Protein AF-A0A1M6QEH0-F1 (afdb_monomer_lite)

Foldseek 3Di:
DPVVLVVVLVVLLVVLVCCLVVVNDDVVDDLVVSLVVLVVSVVPPDDDPVSVVSSVVSNVVSCVSVCPPPD

pLDDT: mean 75.55, std 11.0, range [48.38, 87.31]

Radius of gyration: 12.67 Å; chains: 1; bounding box: 30×28×36 Å

Sequence (71 aa):
MNILIDQDIAHISRVMRLSSYGELGDPHLSTHYWRQRLNALLDYDHLTQAQLRAVDGLLLELDELTDDSPY

Structure (mmCIF, N/CA/C/O backbone):
data_AF-A0A1M6QEH0-F1
#
_entry.id   AF-A0A1M6QEH0-F1
#
loop_
_atom_site.group_PDB
_atom_site.id
_atom_site.type_symbol
_atom_site.label_atom_id
_atom_site.label_alt_id
_atom_site.label_comp_id
_atom_site.label_asym_id
_atom_site.label_entity_id
_atom_site.label_seq_id
_atom_site.pdbx_PDB_ins_code
_atom_site.Cartn_x
_atom_site.Cartn_y
_atom_site.Cartn_z
_atom_site.occupancy
_atom_site.B_iso_or_equiv
_atom_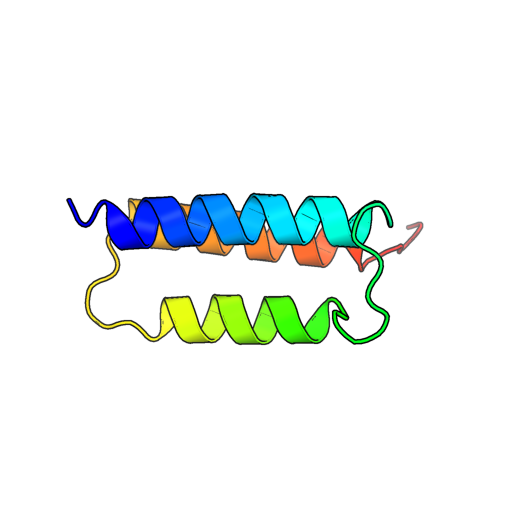site.auth_seq_id
_atom_site.auth_comp_id
_atom_site.auth_asym_id
_atom_site.auth_atom_id
_atom_site.pdbx_PDB_model_num
ATOM 1 N N . MET A 1 1 ? -2.296 -4.311 14.356 1.00 52.66 1 MET A N 1
ATOM 2 C CA . MET A 1 1 ? -1.009 -4.113 13.657 1.00 52.66 1 MET A CA 1
ATOM 3 C C . MET A 1 1 ? -0.650 -5.425 12.974 1.00 52.66 1 MET A C 1
ATOM 5 O O . MET A 1 1 ? -0.171 -6.333 13.641 1.00 52.66 1 MET A O 1
ATOM 9 N N . ASN A 1 2 ? -1.001 -5.592 11.698 1.00 64.06 2 ASN A N 1
ATOM 10 C CA . ASN A 1 2 ? -0.756 -6.846 10.985 1.00 64.06 2 ASN A CA 1
ATOM 11 C C . ASN A 1 2 ? 0.625 -6.784 10.317 1.00 64.06 2 ASN A C 1
ATOM 13 O O . ASN A 1 2 ? 0.751 -6.385 9.163 1.00 64.06 2 ASN A O 1
ATOM 17 N N . ILE A 1 3 ? 1.656 -7.115 11.097 1.00 74.75 3 ILE A N 1
ATOM 18 C CA . ILE A 1 3 ? 3.076 -7.081 10.706 1.00 74.75 3 ILE A CA 1
ATOM 19 C C . ILE A 1 3 ? 3.386 -7.854 9.417 1.00 74.75 3 ILE A C 1
ATOM 21 O O . ILE A 1 3 ? 4.338 -7.510 8.730 1.00 74.75 3 ILE A O 1
ATOM 25 N N . LEU A 1 4 ? 2.583 -8.870 9.080 1.00 79.25 4 LEU A N 1
ATOM 26 C CA . LEU A 1 4 ? 2.740 -9.669 7.864 1.00 79.25 4 LEU A CA 1
ATOM 27 C C . LEU A 1 4 ? 2.436 -8.859 6.607 1.00 79.25 4 LEU A C 1
ATOM 29 O O . LEU A 1 4 ? 3.203 -8.911 5.660 1.00 79.25 4 LEU A O 1
ATOM 33 N N . ILE A 1 5 ? 1.357 -8.076 6.618 1.00 79.06 5 ILE A N 1
ATOM 34 C CA . ILE A 1 5 ? 0.958 -7.259 5.467 1.00 79.06 5 ILE A CA 1
ATOM 35 C C . ILE A 1 5 ? 1.931 -6.094 5.268 1.00 79.06 5 ILE A C 1
ATOM 37 O O . ILE A 1 5 ? 2.258 -5.753 4.142 1.00 79.06 5 ILE A O 1
ATOM 41 N N . ASP A 1 6 ? 2.423 -5.498 6.356 1.00 80.44 6 ASP A N 1
ATOM 42 C CA . ASP A 1 6 ? 3.448 -4.449 6.272 1.00 80.44 6 ASP A CA 1
ATOM 43 C C . ASP A 1 6 ? 4.753 -4.984 5.654 1.00 80.44 6 ASP A C 1
ATOM 45 O O . ASP A 1 6 ? 5.310 -4.379 4.738 1.00 80.44 6 ASP A O 1
ATOM 49 N N . GLN A 1 7 ? 5.179 -6.182 6.076 1.00 82.81 7 GLN A N 1
ATOM 50 C CA . GLN A 1 7 ? 6.299 -6.891 5.456 1.00 82.81 7 GLN A CA 1
ATOM 51 C C . GLN A 1 7 ? 6.031 -7.249 3.997 1.00 82.81 7 GLN A C 1
ATOM 53 O O . GLN A 1 7 ? 6.943 -7.118 3.188 1.00 82.81 7 GLN A O 1
ATOM 58 N N . ASP A 1 8 ? 4.816 -7.676 3.654 1.00 83.06 8 ASP A N 1
ATOM 59 C CA . ASP A 1 8 ? 4.450 -8.037 2.283 1.00 83.06 8 ASP A CA 1
ATOM 60 C C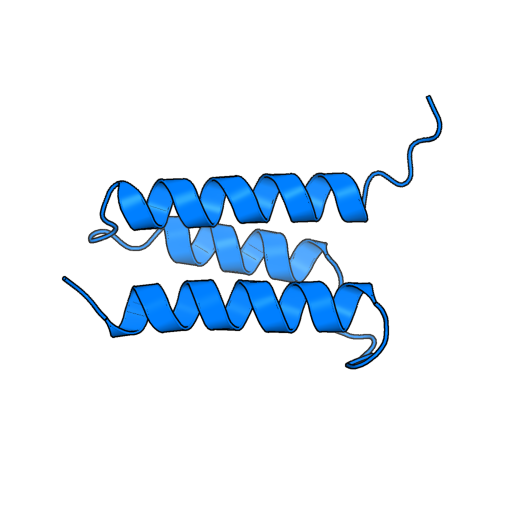 . ASP A 1 8 ? 4.494 -6.813 1.356 1.00 83.06 8 ASP A C 1
ATOM 62 O O . ASP A 1 8 ? 5.114 -6.865 0.296 1.00 83.06 8 ASP A O 1
ATOM 66 N N . ILE A 1 9 ? 3.969 -5.667 1.804 1.00 83.88 9 ILE A N 1
ATOM 67 C CA . ILE A 1 9 ? 4.045 -4.386 1.083 1.00 83.88 9 ILE A CA 1
ATOM 68 C C . ILE A 1 9 ? 5.504 -3.940 0.918 1.00 83.88 9 ILE A C 1
ATOM 70 O O . ILE A 1 9 ? 5.923 -3.591 -0.189 1.00 83.88 9 ILE A O 1
ATOM 74 N N . ALA A 1 10 ? 6.303 -3.981 1.990 1.00 85.56 10 ALA A N 1
ATOM 75 C CA . ALA A 1 10 ? 7.721 -3.623 1.934 1.00 85.56 10 ALA A CA 1
ATOM 76 C C . ALA A 1 10 ? 8.521 -4.573 1.025 1.00 85.56 10 ALA A C 1
ATOM 78 O O . ALA A 1 10 ? 9.422 -4.146 0.296 1.00 85.56 10 ALA A O 1
ATOM 79 N N . HIS A 1 11 ? 8.178 -5.860 1.041 1.00 86.31 11 HIS A N 1
ATOM 80 C CA . HIS A 1 11 ? 8.783 -6.872 0.190 1.00 86.31 11 HIS A CA 1
ATOM 81 C C . HIS A 1 11 ? 8.425 -6.640 -1.283 1.00 86.31 11 HIS A C 1
ATOM 83 O O . HIS A 1 11 ? 9.327 -6.563 -2.115 1.00 86.31 11 HIS A O 1
ATOM 89 N N . ILE A 1 12 ? 7.143 -6.442 -1.603 1.00 83.38 12 ILE A N 1
ATOM 90 C CA . ILE A 1 12 ? 6.661 -6.143 -2.959 1.00 83.38 12 ILE A CA 1
ATOM 91 C C . ILE A 1 12 ? 7.296 -4.863 -3.495 1.00 83.38 12 ILE A C 1
ATOM 93 O O . ILE A 1 12 ? 7.802 -4.884 -4.613 1.00 83.38 12 ILE A O 1
ATOM 97 N N . SER A 1 13 ? 7.357 -3.793 -2.697 1.00 82.12 13 SER A N 1
ATOM 98 C CA . SER A 1 13 ? 8.039 -2.545 -3.070 1.00 82.12 13 SER A CA 1
ATOM 99 C C . SER A 1 13 ? 9.488 -2.787 -3.487 1.00 82.12 13 SER A C 1
ATOM 101 O O . SER A 1 13 ? 9.951 -2.309 -4.526 1.00 82.12 13 SER A O 1
ATOM 103 N N . ARG A 1 14 ? 10.215 -3.571 -2.686 1.00 83.06 14 ARG A N 1
ATOM 104 C CA . ARG A 1 14 ? 11.634 -3.819 -2.920 1.00 83.06 14 ARG A CA 1
ATOM 105 C C . ARG A 1 14 ? 11.868 -4.703 -4.138 1.00 83.06 14 ARG A C 1
ATOM 107 O O . ARG A 1 14 ? 12.740 -4.386 -4.941 1.00 83.06 14 ARG A O 1
ATOM 114 N N . VAL A 1 15 ? 11.092 -5.775 -4.292 1.00 81.12 15 VAL A N 1
ATOM 115 C CA . VAL A 1 15 ? 11.196 -6.679 -5.448 1.00 81.12 15 VAL A CA 1
ATOM 116 C C . VAL A 1 15 ? 10.769 -5.969 -6.733 1.00 81.12 15 VAL A C 1
ATOM 118 O O . VAL A 1 15 ? 11.438 -6.127 -7.751 1.00 81.12 15 VAL A O 1
ATOM 121 N N . MET A 1 16 ? 9.723 -5.139 -6.681 1.00 79.75 16 MET A N 1
ATOM 122 C CA . MET A 1 16 ? 9.291 -4.294 -7.794 1.00 79.75 16 MET A CA 1
ATOM 123 C C . MET A 1 16 ? 10.434 -3.390 -8.259 1.00 79.75 16 MET A C 1
ATOM 125 O O . MET A 1 16 ? 10.849 -3.507 -9.408 1.00 79.75 16 MET A O 1
ATOM 129 N N . ARG A 1 17 ? 11.003 -2.557 -7.372 1.00 74.69 17 ARG A N 1
ATOM 130 C CA . ARG A 1 17 ? 12.115 -1.661 -7.740 1.00 74.69 17 ARG A CA 1
ATOM 131 C C . ARG A 1 17 ? 13.312 -2.437 -8.291 1.00 74.69 17 ARG A C 1
ATOM 133 O O . ARG A 1 17 ? 13.841 -2.075 -9.332 1.00 74.69 17 ARG A O 1
ATOM 140 N N . LEU A 1 18 ? 13.710 -3.534 -7.646 1.00 74.06 18 LEU A N 1
ATOM 141 C CA . LEU A 1 18 ? 14.819 -4.374 -8.120 1.00 74.06 18 LEU A CA 1
ATOM 142 C C . LEU A 1 18 ? 14.545 -5.015 -9.496 1.00 74.06 18 LEU A C 1
ATOM 144 O O . LEU A 1 18 ? 15.479 -5.235 -10.266 1.00 74.06 18 LEU A O 1
ATOM 148 N N . SER A 1 19 ? 13.278 -5.288 -9.821 1.00 71.06 19 SER A N 1
ATOM 149 C CA . SER A 1 19 ? 12.868 -5.756 -11.152 1.00 71.06 19 SER A CA 1
ATOM 150 C C . SER A 1 19 ? 12.928 -4.624 -12.182 1.00 71.06 19 SER A C 1
ATOM 152 O O . SER A 1 19 ? 13.429 -4.838 -13.282 1.00 71.06 19 SER A O 1
ATOM 154 N N . SER A 1 20 ? 12.491 -3.411 -11.817 1.00 67.44 20 SER A N 1
ATOM 155 C CA . SER A 1 20 ? 12.545 -2.214 -12.674 1.00 67.44 20 SER A CA 1
ATOM 156 C C . SER A 1 20 ? 13.976 -1.803 -13.034 1.00 67.44 20 SER A C 1
ATOM 158 O O . SER A 1 20 ? 14.233 -1.412 -14.166 1.00 67.44 20 SER A O 1
ATOM 160 N N . TYR A 1 21 ? 14.924 -1.942 -12.102 1.00 67.62 21 TYR A N 1
ATOM 161 C CA . TYR A 1 21 ? 16.349 -1.679 -12.353 1.00 67.62 21 TYR A CA 1
ATOM 162 C C . TYR A 1 21 ? 17.063 -2.813 -13.115 1.00 67.62 21 TYR A C 1
ATOM 164 O O . TYR A 1 21 ? 18.255 -2.708 -13.396 1.00 67.62 21 TYR A O 1
ATOM 172 N N . GLY A 1 22 ? 16.359 -3.896 -13.468 1.00 59.72 22 GLY A N 1
ATOM 173 C CA . GLY A 1 22 ? 16.913 -5.019 -14.230 1.00 59.72 22 GLY A CA 1
ATOM 174 C C . GLY A 1 22 ? 17.826 -5.959 -13.431 1.00 59.72 22 GLY A C 1
ATOM 175 O O . GLY A 1 22 ? 18.328 -6.929 -13.993 1.00 59.72 22 GLY A O 1
ATOM 176 N N . GLU A 1 23 ? 18.018 -5.729 -12.127 1.00 60.50 23 GLU A N 1
ATOM 177 C CA . GLU A 1 23 ? 18.864 -6.570 -11.260 1.00 60.50 23 GLU A CA 1
ATOM 178 C C . GLU A 1 23 ? 18.234 -7.934 -10.944 1.00 60.50 23 GLU A C 1
ATOM 180 O O . GLU A 1 23 ? 18.949 -8.905 -10.704 1.00 60.50 23 GLU A O 1
ATOM 185 N N . LEU A 1 24 ? 16.902 -8.032 -10.973 1.00 58.50 24 LEU A N 1
ATOM 186 C CA . LEU A 1 24 ? 16.162 -9.286 -10.773 1.00 58.50 24 LEU A CA 1
ATOM 187 C C . LEU A 1 24 ? 15.517 -9.815 -12.058 1.00 58.50 24 LEU A C 1
ATOM 189 O O . LEU A 1 24 ? 14.582 -10.602 -11.963 1.00 58.50 24 LEU A O 1
ATOM 193 N N . GLY A 1 25 ? 15.994 -9.366 -13.227 1.00 53.91 25 GLY A N 1
ATOM 194 C CA . GLY A 1 25 ? 15.401 -9.549 -14.556 1.00 53.91 25 GLY A CA 1
ATOM 195 C C . GLY A 1 25 ? 14.959 -10.972 -14.905 1.00 53.91 25 GLY A C 1
ATOM 196 O O . GLY A 1 25 ? 15.617 -11.667 -15.675 1.00 53.91 25 GLY A O 1
ATOM 197 N N . ASP A 1 26 ? 13.795 -11.363 -14.398 1.00 55.22 26 ASP A N 1
ATOM 198 C CA . ASP A 1 26 ? 12.989 -12.438 -14.937 1.00 55.22 26 ASP A CA 1
ATOM 199 C C . ASP A 1 26 ? 11.999 -11.795 -15.923 1.00 55.22 26 ASP A C 1
ATOM 201 O O . ASP A 1 26 ? 11.187 -10.950 -15.524 1.00 55.22 26 ASP A O 1
ATOM 205 N N . PRO A 1 27 ? 12.058 -12.129 -17.222 1.00 57.75 27 PRO A N 1
ATOM 206 C CA . PRO A 1 27 ? 11.278 -11.462 -18.267 1.00 57.75 27 PRO A CA 1
ATOM 207 C C . PRO A 1 27 ? 9.754 -11.605 -18.105 1.00 57.75 27 PRO A C 1
ATOM 209 O O . PRO A 1 27 ? 8.999 -10.966 -18.835 1.00 57.75 27 PRO A O 1
ATOM 212 N N . HIS A 1 28 ? 9.277 -12.419 -17.159 1.00 59.59 28 HIS A N 1
ATOM 213 C CA . HIS A 1 28 ? 7.853 -12.603 -16.873 1.00 59.59 28 HIS A CA 1
ATOM 214 C C . HIS A 1 28 ? 7.247 -11.544 -15.931 1.00 59.59 28 HIS A C 1
ATOM 216 O O . HIS A 1 28 ? 6.021 -11.456 -15.830 1.00 59.59 28 HIS A O 1
ATOM 222 N N . LEU A 1 29 ? 8.057 -10.724 -15.251 1.00 67.50 29 LEU A N 1
ATOM 223 C CA . LEU A 1 29 ? 7.579 -9.709 -14.301 1.00 67.50 29 LEU A CA 1
ATOM 224 C C . LEU A 1 29 ? 7.436 -8.331 -14.965 1.00 67.50 29 LEU A C 1
ATOM 226 O O . LEU A 1 29 ? 8.162 -7.392 -14.650 1.00 67.50 29 LEU A O 1
ATOM 230 N N . SER A 1 30 ? 6.478 -8.187 -15.885 1.00 68.31 30 SER A N 1
ATOM 231 C CA . SER A 1 30 ? 6.111 -6.863 -16.411 1.00 68.31 30 SER A CA 1
ATOM 232 C C . SER A 1 30 ? 5.412 -6.006 -15.353 1.00 68.31 30 SER A C 1
ATOM 234 O O . SER A 1 30 ? 4.698 -6.523 -14.492 1.00 68.31 30 SER A O 1
ATOM 236 N N . THR A 1 31 ? 5.512 -4.682 -15.482 1.00 71.94 31 THR A N 1
ATOM 237 C CA . THR A 1 31 ? 4.790 -3.691 -14.667 1.00 71.94 31 THR A CA 1
ATOM 238 C C . THR A 1 31 ? 3.318 -4.051 -14.435 1.00 71.94 31 THR A C 1
ATOM 240 O O . THR A 1 31 ? 2.794 -3.941 -13.327 1.00 71.94 31 THR A O 1
ATOM 243 N N . HIS A 1 32 ? 2.647 -4.544 -15.476 1.00 75.81 32 HIS A N 1
ATOM 244 C CA . HIS A 1 32 ? 1.237 -4.909 -15.419 1.00 75.81 32 HIS A CA 1
ATOM 245 C C . HIS A 1 32 ? 0.932 -5.980 -14.351 1.00 75.81 32 HIS A C 1
ATOM 247 O O . HIS A 1 32 ? -0.084 -5.893 -13.662 1.00 75.81 32 HIS A O 1
ATOM 253 N N . TYR A 1 33 ? 1.842 -6.938 -14.143 1.00 81.62 33 TYR A N 1
ATOM 254 C CA . TYR A 1 33 ? 1.710 -7.960 -13.103 1.00 81.62 33 TYR A CA 1
ATOM 255 C C . TYR A 1 33 ? 1.749 -7.349 -11.694 1.00 81.62 33 TYR A C 1
ATOM 257 O O . TYR A 1 33 ? 0.916 -7.687 -10.852 1.00 81.62 33 TYR A O 1
ATOM 265 N N . TRP A 1 34 ? 2.663 -6.406 -11.442 1.00 82.19 34 TRP A N 1
ATOM 266 C CA . TRP A 1 34 ? 2.763 -5.719 -10.149 1.00 82.19 34 TRP A CA 1
ATOM 267 C C . TRP A 1 34 ? 1.525 -4.878 -9.853 1.00 82.19 34 TRP A C 1
ATOM 269 O O . TRP A 1 34 ? 1.006 -4.938 -8.738 1.00 82.19 34 TRP A O 1
ATOM 279 N N . ARG A 1 35 ? 0.984 -4.184 -10.863 1.00 82.75 35 ARG A N 1
ATOM 280 C CA . ARG A 1 35 ? -0.272 -3.426 -10.746 1.00 82.75 35 ARG A CA 1
ATOM 281 C C . ARG A 1 35 ? -1.445 -4.327 -10.363 1.00 82.75 35 ARG A C 1
ATOM 283 O O . ARG A 1 35 ? -2.253 -3.955 -9.510 1.00 82.75 35 ARG A O 1
ATOM 290 N N . GLN A 1 36 ? -1.526 -5.519 -10.954 1.00 84.25 36 GLN A N 1
ATOM 291 C CA . GLN A 1 36 ? -2.553 -6.499 -10.607 1.00 84.25 36 GLN A CA 1
ATOM 292 C C . GLN A 1 36 ? -2.360 -7.033 -9.179 1.00 84.25 36 GLN A C 1
ATOM 294 O O . GLN A 1 36 ? -3.332 -7.165 -8.437 1.00 84.25 36 GLN A O 1
ATOM 299 N N . ARG A 1 37 ? -1.112 -7.292 -8.763 1.00 84.81 37 ARG A N 1
ATOM 300 C CA . ARG A 1 37 ? -0.808 -7.776 -7.408 1.00 84.81 37 ARG A CA 1
ATOM 301 C C . ARG A 1 37 ? -1.094 -6.735 -6.322 1.00 84.81 37 ARG A C 1
ATOM 303 O O . ARG A 1 37 ? -1.642 -7.092 -5.285 1.00 84.81 37 ARG A O 1
ATOM 310 N N . LEU A 1 38 ? -0.771 -5.465 -6.569 1.00 85.06 38 LEU A N 1
ATOM 311 C CA . LEU A 1 38 ? -1.092 -4.345 -5.674 1.00 85.06 38 LEU A CA 1
ATOM 312 C C . LEU A 1 38 ? -2.612 -4.168 -5.532 1.00 85.06 38 LEU A C 1
ATOM 314 O O . LE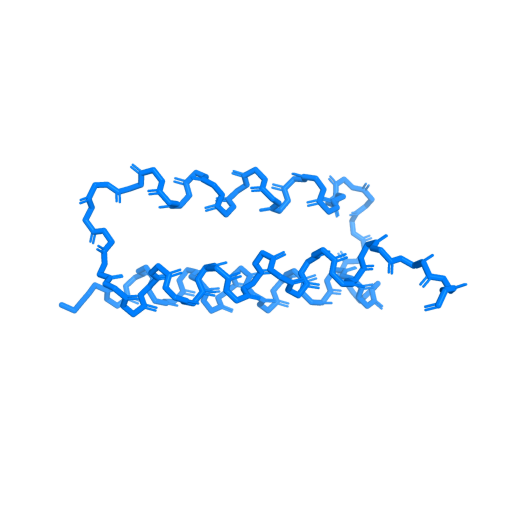U A 1 38 ? -3.098 -4.006 -4.418 1.00 85.06 38 LEU A O 1
ATOM 318 N N . ASN A 1 39 ? -3.376 -4.293 -6.624 1.00 83.81 39 ASN A N 1
ATOM 319 C CA . ASN A 1 39 ? -4.844 -4.276 -6.557 1.00 83.81 39 ASN A CA 1
ATOM 320 C C . ASN A 1 39 ? -5.421 -5.471 -5.786 1.00 83.81 39 ASN A C 1
ATOM 322 O O . ASN A 1 39 ? -6.359 -5.300 -5.018 1.00 83.81 39 ASN A O 1
ATOM 326 N N . ALA A 1 40 ? -4.845 -6.666 -5.937 1.00 84.31 40 ALA A N 1
ATOM 327 C CA . ALA A 1 40 ? -5.256 -7.826 -5.147 1.00 84.31 40 ALA A CA 1
ATOM 328 C C . ALA A 1 40 ? -4.959 -7.648 -3.648 1.00 84.31 40 ALA A C 1
ATOM 330 O O . ALA A 1 40 ? -5.692 -8.162 -2.811 1.00 84.31 40 ALA A O 1
ATOM 331 N N . LEU A 1 41 ? -3.910 -6.897 -3.294 1.00 80.50 41 LEU A N 1
ATOM 332 C CA . LEU A 1 41 ? -3.670 -6.490 -1.911 1.00 80.50 41 LEU A CA 1
ATOM 333 C C . LEU A 1 41 ? -4.740 -5.518 -1.417 1.00 80.50 41 LEU A C 1
ATOM 335 O O . LEU A 1 41 ? -5.221 -5.709 -0.308 1.00 80.50 41 LEU A O 1
ATOM 339 N N . LEU A 1 42 ? -5.139 -4.532 -2.231 1.00 79.75 42 LEU A N 1
ATOM 340 C CA . LEU A 1 42 ? -6.230 -3.596 -1.909 1.00 79.75 42 LEU A CA 1
ATOM 341 C C . LEU A 1 42 ? -7.575 -4.296 -1.663 1.00 79.75 42 LEU A C 1
ATOM 343 O O . LEU A 1 42 ? -8.378 -3.793 -0.884 1.00 79.75 42 LEU A O 1
ATOM 347 N N . ASP A 1 43 ? -7.796 -5.451 -2.290 1.00 82.44 43 ASP A N 1
ATOM 348 C CA . ASP A 1 43 ? -8.992 -6.284 -2.110 1.00 82.44 43 ASP A CA 1
ATOM 349 C C . ASP A 1 43 ? -9.053 -6.976 -0.729 1.00 82.44 43 ASP A C 1
ATOM 351 O O . ASP A 1 43 ? -10.097 -7.488 -0.328 1.00 82.44 43 ASP A O 1
ATOM 355 N N . TYR A 1 44 ? -7.968 -6.966 0.058 1.00 81.06 44 TYR A N 1
ATOM 356 C CA . TYR A 1 44 ? -8.010 -7.495 1.423 1.00 81.06 44 TYR A CA 1
ATOM 357 C C . TYR A 1 44 ? -8.860 -6.612 2.354 1.00 81.06 44 TYR A C 1
ATOM 359 O O . TYR A 1 44 ? -8.495 -5.485 2.687 1.00 81.06 44 TYR A O 1
ATOM 367 N N . ASP A 1 45 ? -9.927 -7.205 2.897 1.00 67.06 45 ASP A N 1
ATOM 368 C CA . ASP A 1 45 ? -10.950 -6.580 3.760 1.00 67.06 45 ASP A CA 1
ATOM 369 C C . ASP A 1 45 ? -10.402 -5.887 5.034 1.00 67.06 45 ASP A C 1
ATOM 371 O O . ASP A 1 45 ? -11.050 -5.030 5.627 1.00 67.06 45 ASP A O 1
ATOM 375 N N . HIS A 1 46 ? -9.174 -6.214 5.462 1.00 72.06 46 HIS A N 1
ATOM 376 C CA . HIS A 1 46 ? -8.581 -5.749 6.727 1.00 72.06 46 HIS A CA 1
ATOM 377 C C . HIS A 1 46 ? -7.364 -4.825 6.572 1.00 72.06 46 HIS A C 1
ATOM 379 O O . HIS A 1 46 ? -6.508 -4.762 7.467 1.00 72.06 46 HIS A O 1
ATOM 385 N N . LEU A 1 47 ? -7.254 -4.105 5.456 1.00 79.50 47 LEU A N 1
ATOM 386 C CA . LEU A 1 47 ? -6.199 -3.109 5.305 1.00 79.50 47 LEU A CA 1
ATOM 387 C C . LEU A 1 47 ? -6.432 -1.889 6.198 1.00 79.50 47 LEU A C 1
ATOM 389 O O . LEU A 1 47 ? -7.497 -1.279 6.244 1.00 79.50 47 LEU A O 1
ATOM 393 N N . THR A 1 48 ? -5.376 -1.492 6.893 1.00 85.31 48 THR A N 1
ATOM 394 C CA . THR A 1 48 ? -5.338 -0.226 7.626 1.00 85.31 48 THR A CA 1
ATOM 395 C C . THR A 1 48 ? -5.039 0.933 6.676 1.00 85.31 48 THR A C 1
ATOM 397 O O . THR A 1 48 ? -4.397 0.753 5.642 1.00 85.31 48 THR A O 1
ATOM 400 N N . GLN A 1 49 ? -5.419 2.159 7.049 1.00 84.50 49 GLN A N 1
ATOM 401 C CA . GLN A 1 49 ? -5.114 3.347 6.237 1.00 84.50 49 GLN A CA 1
ATOM 402 C C . GLN A 1 49 ? -3.620 3.522 5.929 1.00 84.50 49 GLN A C 1
ATOM 404 O O . GLN A 1 49 ? -3.274 4.015 4.860 1.00 84.50 49 GLN A O 1
ATOM 409 N N . ALA A 1 50 ? -2.731 3.110 6.838 1.00 83.81 50 ALA A N 1
ATOM 410 C CA . ALA A 1 50 ? -1.291 3.156 6.598 1.00 83.81 50 ALA A CA 1
ATOM 411 C C . ALA A 1 50 ? -0.874 2.230 5.443 1.00 83.81 50 ALA A C 1
ATOM 413 O O . ALA A 1 50 ? -0.061 2.614 4.609 1.00 83.81 50 ALA A O 1
ATOM 414 N N . GLN A 1 51 ? -1.477 1.041 5.369 1.00 82.38 51 GLN A N 1
ATOM 415 C CA . GLN A 1 51 ? -1.208 0.051 4.328 1.00 82.38 51 GLN A CA 1
ATOM 416 C C . GLN A 1 51 ? -1.810 0.477 2.991 1.00 82.38 51 GLN A C 1
ATOM 418 O O . GLN A 1 51 ? -1.121 0.399 1.981 1.00 82.38 51 GLN A O 1
ATOM 423 N N . LEU A 1 52 ? -3.037 1.014 2.993 1.00 85.56 52 LEU A N 1
ATOM 424 C CA . LEU A 1 52 ? -3.640 1.619 1.800 1.00 85.56 52 LEU A CA 1
ATOM 425 C C . LEU A 1 52 ? -2.736 2.715 1.232 1.00 85.56 52 LEU A C 1
ATOM 427 O O . LEU A 1 52 ? -2.381 2.668 0.063 1.00 85.56 52 LEU A O 1
ATOM 431 N N . ARG A 1 53 ? -2.281 3.648 2.079 1.00 86.88 53 ARG A N 1
ATOM 432 C CA . ARG A 1 53 ? -1.399 4.744 1.658 1.00 86.88 53 ARG A CA 1
ATOM 433 C C . ARG A 1 53 ? -0.048 4.251 1.133 1.00 86.88 53 ARG A C 1
ATOM 435 O O . ARG A 1 53 ? 0.494 4.855 0.213 1.00 86.88 53 ARG A O 1
ATOM 442 N N . ALA A 1 54 ? 0.496 3.182 1.712 1.00 85.56 54 ALA A N 1
ATOM 443 C CA . ALA A 1 54 ? 1.723 2.567 1.220 1.00 85.56 54 ALA A CA 1
ATOM 444 C C . ALA A 1 54 ? 1.517 1.935 -0.167 1.00 85.56 54 ALA A C 1
ATOM 446 O O . ALA A 1 54 ? 2.329 2.161 -1.057 1.00 85.56 54 ALA A O 1
ATOM 447 N N . VAL A 1 55 ? 0.416 1.203 -0.371 1.00 85.38 55 VAL A N 1
ATOM 448 C CA . VAL A 1 55 ? 0.071 0.583 -1.662 1.00 85.38 55 VAL A CA 1
ATOM 449 C C . VAL A 1 55 ? -0.214 1.632 -2.744 1.00 85.38 55 VAL A C 1
ATOM 451 O O . VAL A 1 55 ? 0.277 1.486 -3.861 1.00 85.38 55 VAL A O 1
ATOM 454 N N . ASP A 1 56 ? -0.929 2.709 -2.412 1.00 87.19 56 ASP A N 1
ATOM 455 C CA . ASP A 1 56 ? -1.194 3.837 -3.321 1.00 87.19 56 ASP A CA 1
ATOM 456 C C . ASP A 1 56 ? 0.109 4.504 -3.793 1.00 87.19 56 ASP A C 1
ATOM 458 O O . ASP A 1 56 ? 0.306 4.730 -4.985 1.00 87.19 56 ASP A O 1
ATOM 462 N N . GLY A 1 57 ? 1.049 4.741 -2.869 1.00 87.31 57 GLY A N 1
ATOM 463 C CA . GLY A 1 57 ? 2.367 5.286 -3.206 1.00 87.31 57 GLY A CA 1
ATOM 464 C C . GLY A 1 57 ? 3.169 4.373 -4.138 1.00 87.31 57 GLY A C 1
ATOM 465 O O . GLY A 1 57 ? 3.823 4.860 -5.054 1.00 87.31 57 GLY A O 1
ATOM 466 N N . LEU A 1 58 ? 3.075 3.052 -3.954 1.00 85.00 58 LEU A N 1
ATOM 467 C CA . LEU A 1 58 ? 3.730 2.084 -4.841 1.00 85.00 58 LEU A CA 1
ATOM 468 C C . LEU A 1 58 ? 3.103 2.039 -6.232 1.00 85.00 58 LEU A C 1
ATOM 470 O O . LEU A 1 58 ? 3.828 1.887 -7.210 1.00 85.00 58 LEU A O 1
ATOM 474 N N . LEU A 1 59 ? 1.777 2.165 -6.331 1.00 84.25 59 LEU A N 1
ATOM 475 C CA . LEU A 1 59 ? 1.091 2.264 -7.619 1.00 84.25 59 LEU A CA 1
ATOM 476 C C . LEU A 1 59 ? 1.530 3.511 -8.389 1.00 84.25 59 LEU A C 1
ATOM 478 O O . LEU A 1 59 ? 1.734 3.409 -9.595 1.00 84.25 59 LEU A O 1
ATOM 482 N N . LEU A 1 60 ? 1.716 4.642 -7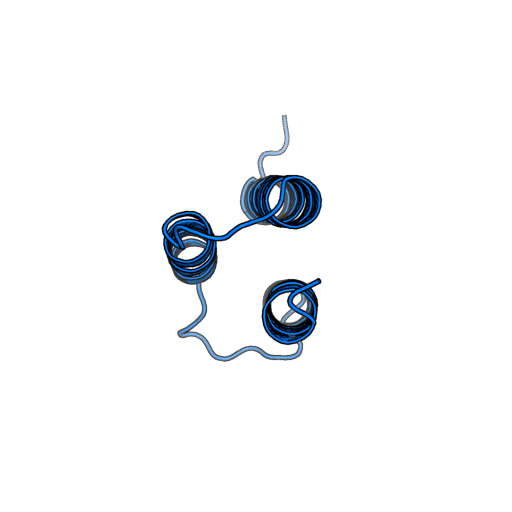.700 1.00 85.44 60 LEU A N 1
ATOM 483 C CA . LEU A 1 60 ? 2.229 5.872 -8.304 1.00 85.44 60 LEU A CA 1
ATOM 484 C C . LEU A 1 60 ? 3.664 5.688 -8.819 1.00 85.44 60 LEU A C 1
ATOM 486 O O . LEU A 1 60 ? 3.918 5.950 -9.987 1.00 85.44 60 LEU A O 1
ATOM 490 N N . GLU A 1 61 ? 4.572 5.157 -7.989 1.00 83.31 61 GLU A N 1
ATOM 491 C CA . GLU A 1 61 ? 5.957 4.891 -8.415 1.00 83.31 61 GLU A CA 1
ATOM 492 C C . GLU A 1 61 ? 6.018 3.918 -9.600 1.00 83.31 61 GLU A C 1
ATOM 494 O O . GLU A 1 61 ? 6.866 4.043 -10.478 1.00 83.31 61 GLU A O 1
ATOM 499 N N . LEU A 1 62 ? 5.134 2.919 -9.629 1.00 80.56 62 LEU A N 1
ATOM 500 C CA . LEU A 1 62 ? 5.055 1.953 -10.720 1.00 80.56 62 LEU A CA 1
ATOM 501 C C . LEU A 1 62 ? 4.604 2.616 -12.031 1.00 80.56 62 LEU A C 1
ATOM 503 O O . LEU A 1 62 ? 5.124 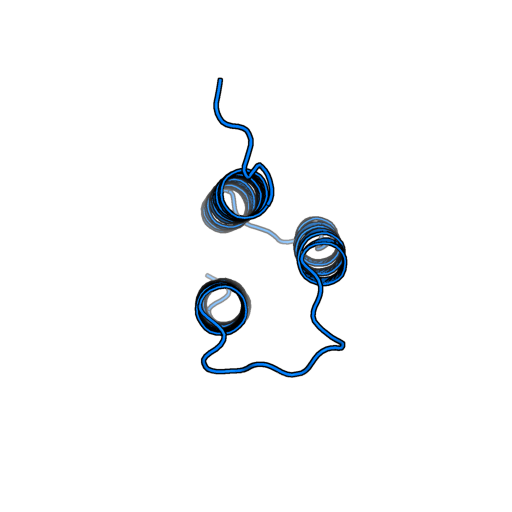2.265 -13.092 1.00 80.56 62 LEU A O 1
ATOM 507 N N . ASP A 1 63 ? 3.648 3.544 -11.952 1.00 81.62 63 ASP A N 1
ATOM 508 C CA . ASP A 1 63 ? 3.186 4.341 -13.090 1.00 81.62 63 ASP A CA 1
ATOM 509 C C . ASP A 1 63 ? 4.327 5.245 -13.586 1.00 81.62 63 ASP A C 1
ATOM 511 O O . ASP A 1 63 ? 4.667 5.155 -14.756 1.00 81.62 63 ASP A O 1
ATOM 515 N N . GLU A 1 64 ? 5.040 5.957 -12.702 1.00 81.56 64 GLU A N 1
ATOM 516 C CA . GLU A 1 64 ? 6.204 6.795 -13.062 1.00 81.56 64 GLU A CA 1
ATOM 517 C C . GLU A 1 64 ? 7.364 6.008 -13.697 1.00 81.56 64 GLU A C 1
ATOM 519 O O . GLU A 1 64 ? 8.048 6.504 -14.586 1.00 81.56 64 GLU A O 1
ATOM 524 N N . LEU A 1 65 ? 7.607 4.769 -13.259 1.00 73.44 65 LEU A N 1
ATOM 525 C CA . LEU A 1 65 ? 8.656 3.915 -13.832 1.00 73.44 65 LEU A CA 1
ATOM 526 C C . LEU A 1 65 ? 8.291 3.345 -15.211 1.00 73.44 65 LEU A C 1
ATOM 528 O O . LEU A 1 65 ? 9.163 2.826 -15.908 1.00 73.44 65 LEU A O 1
ATOM 532 N N . THR A 1 66 ? 7.008 3.363 -15.569 1.00 69.00 66 THR A N 1
ATOM 533 C CA . THR A 1 66 ? 6.488 2.762 -16.812 1.00 69.00 66 THR A CA 1
ATOM 534 C C . THR A 1 66 ? 6.057 3.819 -17.813 1.00 69.00 66 THR A C 1
ATOM 536 O O . THR A 1 66 ? 6.134 3.592 -19.020 1.00 69.00 66 THR A O 1
ATOM 539 N N . ASP A 1 67 ? 5.637 4.972 -17.310 1.00 67.12 67 ASP A N 1
ATOM 540 C CA . ASP A 1 67 ? 5.490 6.217 -18.036 1.00 67.12 67 ASP A CA 1
ATOM 541 C C . ASP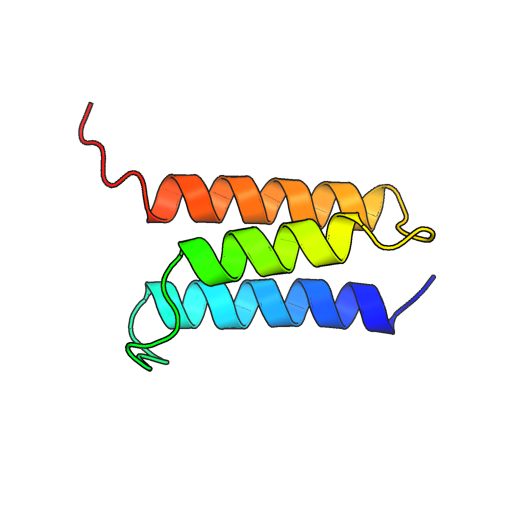 A 1 67 ? 6.894 6.790 -18.291 1.00 67.12 67 ASP A C 1
ATOM 543 O O . ASP A 1 67 ? 7.321 7.786 -17.720 1.00 67.12 67 ASP A O 1
ATOM 547 N N . ASP A 1 68 ? 7.644 6.137 -19.183 1.00 55.34 68 ASP A N 1
ATOM 548 C CA . ASP A 1 68 ? 8.765 6.761 -19.896 1.00 55.34 68 ASP A CA 1
ATOM 549 C C . ASP A 1 68 ? 8.174 7.774 -20.893 1.00 55.34 68 ASP A C 1
ATOM 551 O O . ASP A 1 68 ? 8.236 7.607 -22.111 1.00 55.34 68 ASP A O 1
ATOM 555 N N . SER A 1 69 ? 7.461 8.777 -20.380 1.00 49.84 69 SER A N 1
ATOM 556 C CA . SER A 1 69 ? 6.842 9.825 -21.179 1.00 49.84 69 SER A CA 1
ATOM 557 C C . SER A 1 69 ? 7.691 11.088 -21.049 1.00 49.84 69 SER A C 1
ATOM 559 O O . SER A 1 69 ? 7.639 11.777 -20.029 1.00 49.84 69 SER A O 1
ATOM 561 N N . PRO A 1 70 ? 8.518 11.413 -22.060 1.00 49.31 70 PRO A N 1
ATOM 562 C CA . PRO A 1 70 ? 9.259 12.662 -22.100 1.00 49.31 70 PRO A CA 1
ATOM 563 C C . PRO A 1 70 ? 8.319 13.781 -22.564 1.00 49.31 70 PRO A C 1
ATOM 565 O O . PRO A 1 70 ? 8.341 14.166 -23.735 1.00 49.31 70 PRO A O 1
ATOM 568 N N . TYR A 1 71 ? 7.480 14.295 -21.666 1.00 48.38 71 TYR A N 1
ATOM 569 C CA . TYR A 1 71 ? 6.742 15.543 -21.885 1.00 48.38 71 TYR A CA 1
ATOM 570 C C . TYR A 1 71 ? 6.997 16.549 -20.767 1.00 48.38 71 TYR A C 1
ATOM 572 O O . TYR A 1 71 ? 6.841 16.188 -19.582 1.00 48.38 71 TYR A O 1
#

Secondary structure (DSSP, 8-state):
--HHHHHHHHHHHHHHHHHHTTTT--TT--HHHHHHHHHHHHT-TT--HHHHHHHHHHHHHHHHHH-----

Organism: NCBI:txid169427